Protein AF-A0A6S6TXQ0-F1 (afdb_monomer)

Foldseek 3Di:
DAEDEDDDDPVCVVVVVVVVVVVVVVVVVDDYHYDYPVVPPPPDDPPPVVVD

Sequence (52 aa):
MTDIFISYSHEDEAWKDALLAHLRVLQQHGDFSIWDDRQINVGNDWLPEIES

Mean predicted aligned error: 9.23 Å

Solvent-accessible surface area (backbone atoms only — not comparable to full-atom values): 3426 Å² total; per-residue (Å²): 128,48,76,46,76,57,88,78,56,83,90,44,46,72,57,51,52,57,49,47,58,55,49,53,60,46,42,76,78,44,78,50,49,79,50,44,78,80,73,60,51,94,88,58,84,70,70,67,76,77,73,114

Nearest PDB structures (foldseek):
  4twa-assembly1_B  TM=4.315E-01  e=2.958E+00  Plasmodium falciparum 3D7

Structure (mmCIF, N/CA/C/O backbone):
data_AF-A0A6S6TXQ0-F1
#
_entry.id   AF-A0A6S6TXQ0-F1
#
loop_
_atom_site.group_PDB
_atom_site.id
_atom_site.type_symbol
_atom_site.label_atom_id
_atom_site.label_alt_id
_atom_site.label_comp_id
_atom_site.label_asym_id
_atom_site.label_entity_id
_atom_site.label_seq_id
_atom_site.pdbx_PDB_ins_code
_atom_site.Cartn_x
_atom_site.Cartn_y
_atom_site.Cartn_z
_atom_site.occupancy
_atom_site.B_iso_or_equiv
_atom_site.auth_seq_id
_atom_site.auth_comp_id
_atom_site.auth_asym_id
_atom_site.auth_atom_id
_atom_site.pdbx_PDB_model_num
ATOM 1 N N . MET A 1 1 ? -6.865 3.044 12.683 1.00 61.97 1 MET A N 1
ATOM 2 C CA . MET A 1 1 ? -6.675 2.571 11.304 1.00 61.97 1 MET A CA 1
ATOM 3 C C . MET A 1 1 ? -5.219 2.176 11.196 1.00 61.97 1 MET A C 1
ATOM 5 O O . MET A 1 1 ? -4.379 2.962 11.618 1.00 61.97 1 MET A O 1
ATOM 9 N N . THR A 1 2 ? -4.930 0.928 10.842 1.00 77.38 2 THR A N 1
ATOM 10 C CA . THR A 1 2 ? -3.544 0.457 10.736 1.00 77.38 2 THR A CA 1
ATOM 11 C C . THR A 1 2 ? -3.140 0.520 9.276 1.00 77.38 2 THR A C 1
ATOM 13 O O . THR A 1 2 ? -3.768 -0.131 8.451 1.00 77.38 2 THR A O 1
ATOM 16 N N . ASP A 1 3 ? -2.108 1.286 8.953 1.00 81.25 3 ASP A N 1
ATOM 17 C CA . ASP A 1 3 ? -1.636 1.410 7.577 1.00 81.25 3 ASP A CA 1
ATOM 18 C C . ASP A 1 3 ? -0.366 0.577 7.400 1.00 81.25 3 ASP A C 1
ATOM 20 O O . ASP A 1 3 ? 0.608 0.718 8.142 1.00 81.25 3 ASP A O 1
ATOM 24 N N . ILE A 1 4 ? -0.404 -0.349 6.443 1.00 82.31 4 ILE A N 1
ATOM 25 C CA . ILE A 1 4 ? 0.685 -1.274 6.140 1.00 82.31 4 ILE A CA 1
ATOM 26 C C . ILE A 1 4 ? 1.341 -0.816 4.844 1.00 82.31 4 ILE A C 1
ATOM 28 O O . ILE A 1 4 ? 0.745 -0.899 3.769 1.00 82.31 4 ILE A O 1
ATOM 32 N N . PHE A 1 5 ? 2.589 -0.371 4.959 1.00 84.56 5 PHE A N 1
ATOM 33 C CA . PHE A 1 5 ? 3.435 -0.045 3.820 1.00 84.56 5 PHE A CA 1
ATOM 34 C C . PHE A 1 5 ? 4.258 -1.262 3.392 1.00 84.56 5 PHE A C 1
ATOM 36 O O . PHE A 1 5 ? 4.910 -1.897 4.227 1.00 84.56 5 PHE A O 1
ATOM 43 N N . ILE A 1 6 ? 4.258 -1.577 2.095 1.00 82.88 6 ILE A N 1
ATOM 44 C CA . ILE A 1 6 ? 5.064 -2.667 1.533 1.00 82.88 6 ILE A CA 1
ATOM 45 C C . ILE A 1 6 ? 6.245 -2.084 0.757 1.00 82.88 6 ILE A C 1
ATOM 47 O O . ILE A 1 6 ? 6.080 -1.549 -0.336 1.00 82.88 6 ILE A O 1
ATOM 51 N N . SER A 1 7 ? 7.448 -2.256 1.307 1.00 83.19 7 SER A N 1
ATOM 52 C CA . SER A 1 7 ? 8.707 -1.984 0.611 1.00 83.19 7 SER A CA 1
ATOM 53 C C . SER A 1 7 ? 9.204 -3.253 -0.076 1.00 83.19 7 SER A C 1
ATOM 55 O O . SER A 1 7 ? 9.353 -4.289 0.575 1.00 83.19 7 SER A O 1
ATOM 57 N N . TYR A 1 8 ? 9.443 -3.184 -1.383 1.00 83.62 8 TYR A N 1
ATOM 58 C CA . TYR A 1 8 ? 9.935 -4.30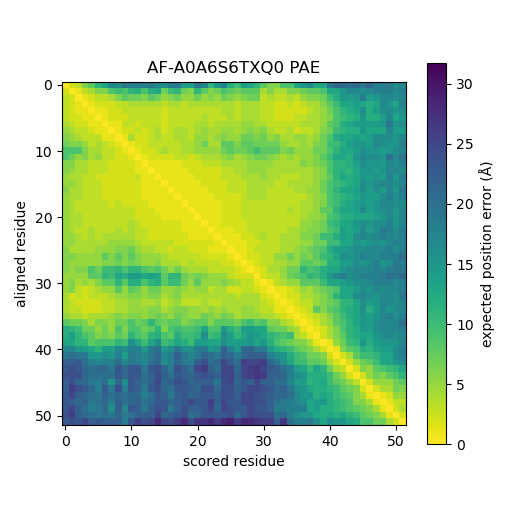0 -2.190 1.00 83.62 8 TYR A CA 1
ATOM 59 C C . TYR A 1 8 ? 10.871 -3.787 -3.287 1.00 83.62 8 TYR A C 1
ATOM 61 O O . TYR A 1 8 ? 10.774 -2.642 -3.728 1.00 83.62 8 TYR A O 1
ATOM 69 N N . SER A 1 9 ? 11.780 -4.649 -3.735 1.00 84.50 9 SER A N 1
ATOM 70 C CA . SER A 1 9 ? 12.586 -4.406 -4.932 1.00 84.50 9 SER A CA 1
ATOM 71 C C . SER A 1 9 ? 11.789 -4.788 -6.178 1.00 84.50 9 SER A C 1
ATOM 73 O O . SER A 1 9 ? 11.005 -5.732 -6.137 1.00 84.50 9 SER A O 1
ATOM 75 N N . HIS A 1 10 ? 12.031 -4.135 -7.319 1.00 79.69 10 HIS A N 1
ATOM 76 C CA . HIS A 1 10 ? 11.384 -4.512 -8.588 1.00 79.69 10 HIS A CA 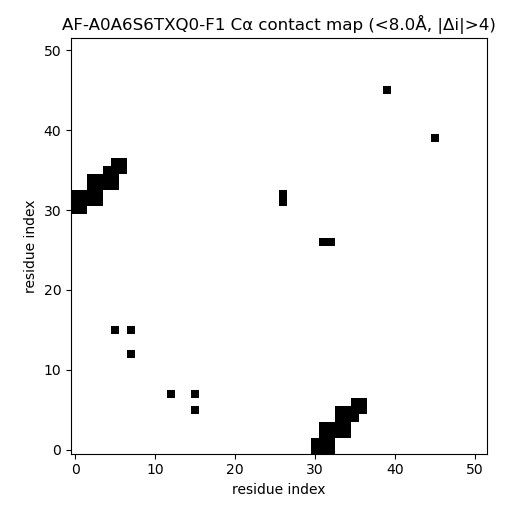1
ATOM 77 C C . HIS A 1 10 ? 11.608 -5.985 -8.971 1.00 79.69 10 HIS A C 1
ATOM 79 O O . HIS A 1 10 ? 10.750 -6.596 -9.598 1.00 79.69 10 HIS A O 1
ATOM 85 N N . GLU A 1 11 ? 12.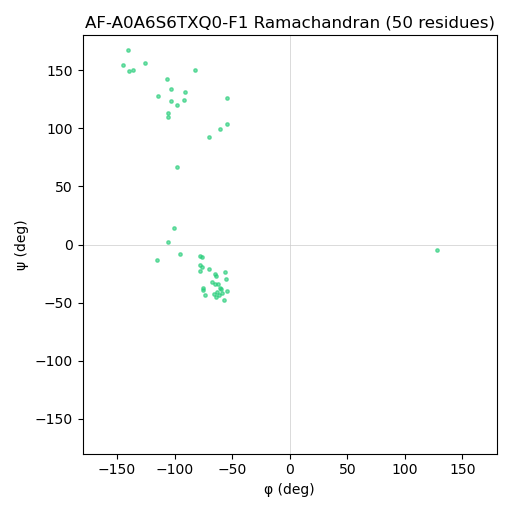733 -6.572 -8.561 1.00 86.94 11 GLU A N 1
ATOM 86 C CA . GLU A 1 11 ? 13.026 -7.997 -8.764 1.00 86.94 11 GLU A CA 1
ATOM 87 C C . GLU A 1 11 ? 12.057 -8.922 -7.999 1.00 86.94 11 GLU A C 1
ATOM 89 O O . GLU A 1 11 ? 11.792 -10.040 -8.440 1.00 86.94 11 GLU A O 1
ATOM 94 N N . ASP A 1 12 ? 11.466 -8.438 -6.904 1.00 87.06 12 ASP A N 1
ATOM 95 C CA . ASP A 1 12 ? 10.580 -9.187 -6.007 1.00 87.06 12 ASP A CA 1
ATOM 96 C C . ASP A 1 12 ? 9.089 -8.910 -6.255 1.00 87.06 12 ASP A C 1
ATOM 98 O O . ASP A 1 12 ? 8.230 -9.269 -5.446 1.00 87.06 12 ASP A O 1
ATOM 102 N N . GLU A 1 13 ? 8.742 -8.292 -7.384 1.00 85.44 13 GLU A N 1
ATOM 103 C CA . GLU A 1 13 ? 7.361 -7.937 -7.721 1.00 85.44 13 GLU A CA 1
ATOM 104 C C . GLU A 1 13 ? 6.410 -9.145 -7.669 1.00 85.44 13 GLU A C 1
ATOM 106 O O . GLU A 1 13 ? 5.310 -9.052 -7.126 1.00 85.44 13 GLU A O 1
ATOM 111 N N . ALA A 1 14 ? 6.863 -10.313 -8.136 1.00 88.94 14 ALA A N 1
ATOM 112 C CA . ALA A 1 14 ? 6.070 -11.541 -8.087 1.00 88.94 14 ALA A CA 1
ATOM 113 C C . ALA A 1 14 ? 5.737 -11.975 -6.644 1.00 88.94 14 ALA A C 1
ATOM 115 O O . ALA A 1 14 ? 4.653 -12.501 -6.378 1.00 88.94 14 ALA A O 1
ATOM 116 N N . TRP A 1 15 ? 6.650 -11.733 -5.699 1.00 89.12 15 TRP A N 1
ATOM 117 C CA . TRP A 1 15 ? 6.439 -12.018 -4.280 1.00 89.12 15 TRP A CA 1
ATOM 118 C C . TRP A 1 15 ? 5.509 -10.996 -3.636 1.00 89.12 15 TRP A C 1
ATOM 120 O O . TRP A 1 15 ? 4.643 -11.379 -2.845 1.00 89.12 15 TRP A O 1
ATOM 130 N N . LYS A 1 16 ? 5.634 -9.716 -4.012 1.00 87.06 16 LYS A N 1
ATOM 131 C CA . LYS A 1 16 ? 4.689 -8.672 -3.599 1.00 87.06 16 LYS A CA 1
ATOM 132 C C . LYS A 1 16 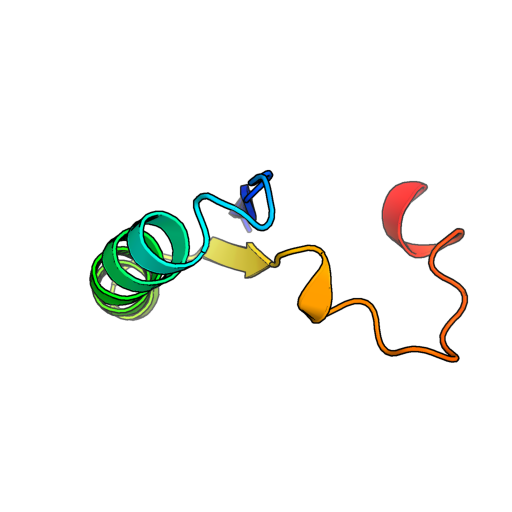? 3.269 -9.030 -4.021 1.00 87.06 16 LYS A C 1
ATOM 134 O O . LYS A 1 16 ? 2.363 -8.966 -3.195 1.00 87.06 16 LYS A O 1
ATOM 139 N N . ASP A 1 17 ? 3.070 -9.435 -5.271 1.00 87.00 17 ASP A N 1
ATOM 140 C CA . ASP A 1 17 ? 1.745 -9.779 -5.791 1.00 87.00 17 ASP A CA 1
ATOM 141 C C . ASP A 1 17 ? 1.137 -10.980 -5.062 1.00 87.00 17 ASP A C 1
ATOM 143 O O . ASP A 1 17 ? -0.041 -10.959 -4.690 1.00 87.00 17 ASP A O 1
ATOM 147 N N . ALA A 1 18 ? 1.949 -12.001 -4.773 1.00 90.50 18 ALA A N 1
ATOM 148 C CA . ALA A 1 18 ? 1.519 -13.130 -3.960 1.00 90.50 18 ALA A CA 1
ATOM 149 C C . ALA A 1 18 ? 1.125 -12.688 -2.539 1.00 90.50 18 ALA A C 1
ATOM 151 O O . ALA A 1 18 ? 0.084 -13.108 -2.031 1.00 90.50 18 ALA A O 1
ATOM 152 N N . LEU A 1 19 ? 1.908 -11.816 -1.899 1.00 88.81 19 LEU A N 1
ATOM 153 C CA . LEU A 1 19 ? 1.602 -11.280 -0.572 1.00 88.81 19 LEU A CA 1
ATOM 154 C C . LEU A 1 19 ? 0.316 -10.437 -0.586 1.00 88.81 19 LEU A C 1
ATOM 156 O O . LEU A 1 19 ? -0.556 -10.631 0.262 1.00 88.81 19 LEU A O 1
ATOM 160 N N . LEU A 1 20 ? 0.156 -9.561 -1.580 1.00 86.88 20 LEU A N 1
ATOM 161 C CA . LEU A 1 20 ? -1.036 -8.734 -1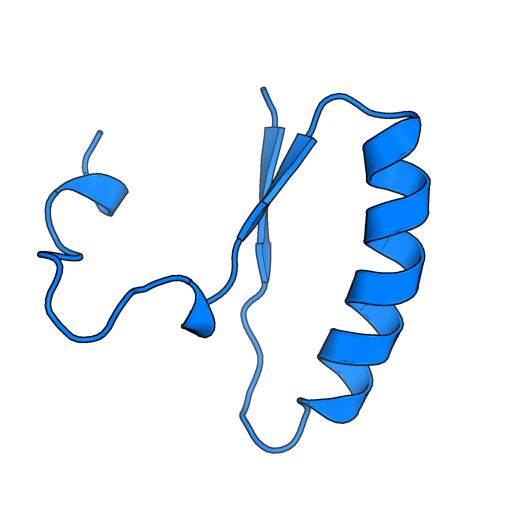.768 1.00 86.88 20 LEU A CA 1
ATOM 162 C C . LEU A 1 20 ? -2.299 -9.571 -1.952 1.00 86.88 20 LEU A C 1
ATOM 164 O O . LEU A 1 20 ? -3.344 -9.204 -1.419 1.00 86.88 20 LEU A O 1
ATOM 168 N N . ALA A 1 21 ? -2.227 -10.699 -2.662 1.00 89.19 21 ALA A N 1
ATOM 169 C CA . ALA A 1 21 ? -3.371 -11.593 -2.822 1.00 89.19 21 ALA A CA 1
ATOM 170 C C . ALA A 1 21 ? -3.895 -12.104 -1.468 1.00 89.19 21 ALA A C 1
ATOM 172 O O . ALA A 1 21 ? -5.103 -12.104 -1.236 1.00 89.19 21 ALA A O 1
ATOM 173 N N . HIS A 1 22 ? -2.996 -12.469 -0.550 1.00 88.88 22 HIS A N 1
ATOM 174 C CA . HIS A 1 22 ? -3.364 -12.914 0.797 1.00 88.88 22 HIS A CA 1
ATOM 175 C C . HIS A 1 22 ? -3.825 -11.749 1.678 1.00 88.88 22 HIS A C 1
ATOM 177 O O . HIS A 1 22 ? -4.836 -11.853 2.375 1.00 88.88 22 HIS A O 1
ATOM 183 N N . LEU A 1 23 ? -3.117 -10.618 1.626 1.00 85.62 23 LEU A N 1
ATOM 184 C CA . LEU A 1 23 ? -3.457 -9.439 2.416 1.00 85.62 23 LEU A CA 1
ATOM 185 C C . LEU A 1 23 ? -4.804 -8.834 2.008 1.00 85.62 23 LEU A C 1
ATOM 187 O O . LEU A 1 23 ? -5.531 -8.388 2.885 1.00 85.62 23 LEU A O 1
ATOM 191 N N . ARG A 1 24 ? -5.194 -8.881 0.727 1.00 83.62 24 ARG A N 1
ATOM 192 C CA . ARG A 1 24 ? -6.527 -8.451 0.265 1.00 83.62 24 ARG A CA 1
ATOM 193 C C . ARG A 1 24 ? -7.659 -9.253 0.901 1.00 83.62 24 ARG A C 1
ATOM 195 O O . ARG A 1 24 ? -8.692 -8.681 1.226 1.00 83.62 24 ARG A O 1
ATOM 202 N N . VAL A 1 25 ? -7.474 -10.559 1.103 1.00 86.50 25 VAL A N 1
ATOM 203 C CA . VAL A 1 25 ? -8.462 -11.394 1.809 1.00 86.50 25 VAL A CA 1
ATOM 204 C C . VAL A 1 25 ? -8.564 -10.964 3.270 1.00 86.50 25 VAL A C 1
ATOM 206 O O . VAL A 1 25 ? -9.659 -10.819 3.803 1.00 86.50 25 VAL A O 1
ATOM 209 N N . LEU A 1 26 ? -7.428 -10.695 3.913 1.00 82.69 26 LEU A N 1
ATOM 210 C CA . LEU A 1 26 ? -7.403 -10.200 5.289 1.00 82.69 26 LEU A CA 1
ATOM 211 C C . LEU A 1 26 ? -7.973 -8.781 5.410 1.00 82.69 26 LEU A C 1
ATOM 213 O O . LEU A 1 26 ? -8.628 -8.488 6.402 1.00 82.69 26 LEU A O 1
ATOM 217 N N . GLN A 1 27 ? -7.804 -7.937 4.394 1.00 81.69 27 GLN A N 1
ATOM 218 C CA . GLN A 1 27 ? -8.357 -6.585 4.3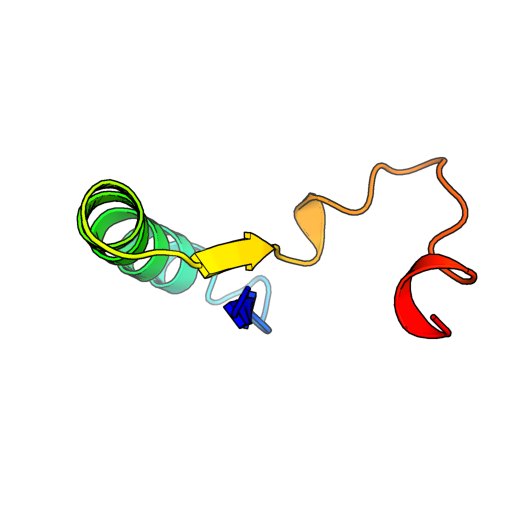30 1.00 81.69 27 GLN A CA 1
ATOM 219 C C . GLN A 1 27 ? -9.893 -6.587 4.307 1.00 81.69 27 GLN A C 1
ATOM 221 O O . GLN A 1 27 ? -10.521 -5.650 4.782 1.00 81.69 27 GLN A O 1
ATOM 226 N N . GLN A 1 28 ? -10.523 -7.654 3.802 1.00 78.88 28 GLN A N 1
ATOM 227 C CA . GLN A 1 28 ? -11.982 -7.811 3.879 1.00 78.88 28 GLN A CA 1
ATOM 228 C C . GLN A 1 28 ? -12.481 -8.090 5.304 1.00 78.88 28 GLN A C 1
ATOM 230 O O . GLN A 1 28 ? -13.659 -7.886 5.592 1.00 78.88 28 GLN A O 1
ATOM 235 N N . HIS A 1 29 ? -11.604 -8.575 6.186 1.00 80.44 29 HIS A N 1
ATOM 236 C CA . HIS A 1 29 ? -11.944 -8.994 7.546 1.00 80.44 29 HIS A CA 1
ATOM 237 C C . HIS A 1 29 ? -11.292 -8.138 8.643 1.00 80.44 29 HIS A C 1
ATOM 239 O O . HIS A 1 29 ? -11.679 -8.254 9.805 1.00 80.44 29 HIS A O 1
ATOM 245 N N . GLY A 1 30 ? -10.311 -7.305 8.297 1.00 76.50 30 GLY A N 1
ATOM 246 C CA . GLY A 1 30 ? -9.545 -6.464 9.210 1.00 76.50 30 GLY A CA 1
ATOM 247 C C . GLY A 1 30 ? -9.578 -4.997 8.799 1.00 76.50 30 GLY A C 1
ATOM 248 O O . GLY A 1 30 ? -9.793 -4.666 7.640 1.00 76.50 30 GLY A O 1
ATOM 249 N N . ASP A 1 31 ? -9.349 -4.114 9.766 1.00 81.50 31 ASP A N 1
ATOM 250 C CA . ASP A 1 31 ? -9.472 -2.664 9.588 1.00 81.50 31 ASP A CA 1
ATOM 251 C C . ASP A 1 31 ? -8.092 -2.029 9.327 1.00 81.50 31 ASP A C 1
ATOM 253 O O . ASP A 1 31 ? -7.510 -1.338 10.175 1.00 81.50 31 ASP A O 1
ATOM 257 N N . PHE A 1 32 ? -7.510 -2.365 8.171 1.00 84.62 32 PHE A N 1
ATOM 258 C CA . PHE A 1 32 ? -6.195 -1.881 7.751 1.00 84.62 32 PHE A CA 1
ATOM 259 C C . PHE A 1 32 ? -6.142 -1.525 6.262 1.00 84.62 32 PHE A C 1
ATOM 261 O O . PHE A 1 32 ? -6.817 -2.130 5.427 1.00 84.62 32 PHE A O 1
ATOM 268 N N . SER A 1 33 ? -5.307 -0.549 5.921 1.00 80.81 33 SER A N 1
ATOM 269 C CA . SER A 1 33 ? -5.073 -0.121 4.539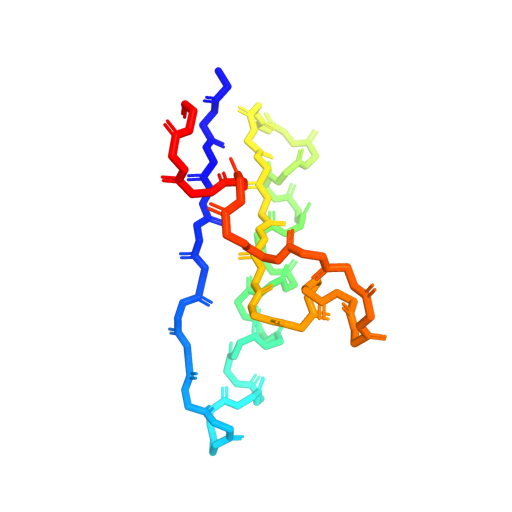 1.00 80.81 33 SER A CA 1
ATOM 270 C C . SER A 1 33 ? -3.701 -0.599 4.085 1.00 80.81 33 SER A C 1
ATOM 272 O O . SER A 1 33 ? -2.750 -0.599 4.865 1.00 80.81 33 SER A O 1
ATOM 274 N N . ILE A 1 34 ? -3.587 -1.018 2.826 1.00 81.81 34 ILE A N 1
ATOM 275 C CA . I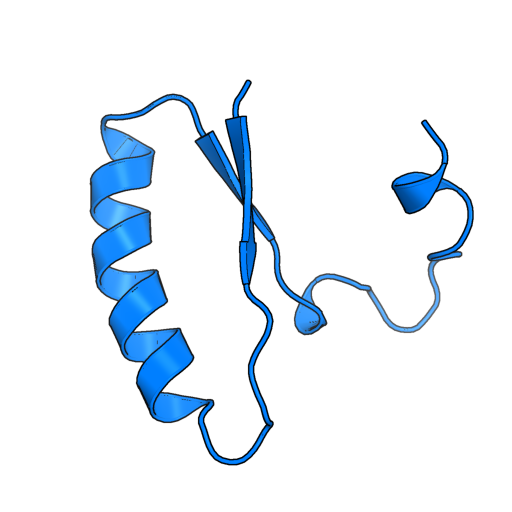LE A 1 34 ? -2.315 -1.439 2.234 1.00 81.81 34 ILE A CA 1
ATOM 276 C C . ILE A 1 34 ? -1.960 -0.453 1.135 1.00 81.81 34 ILE A C 1
ATOM 278 O O . ILE A 1 34 ? -2.766 -0.232 0.227 1.00 81.81 34 ILE A O 1
ATOM 282 N N . TRP A 1 35 ? -0.749 0.083 1.202 1.00 80.19 35 TRP A N 1
ATOM 283 C CA . TRP A 1 35 ? -0.214 0.984 0.193 1.00 80.19 35 TRP A CA 1
ATOM 284 C C . TRP A 1 35 ? 1.237 0.620 -0.131 1.00 80.19 35 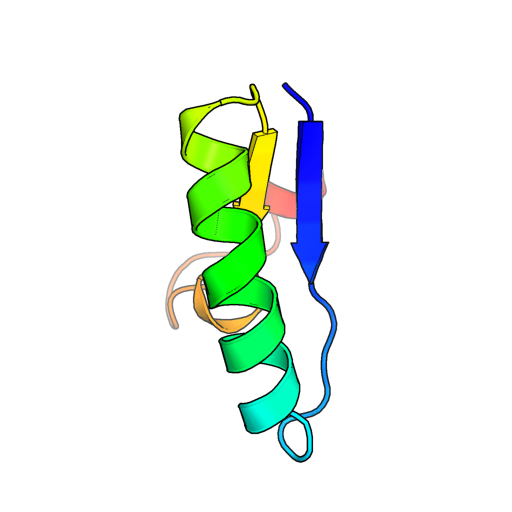TRP A C 1
ATOM 286 O O . TRP A 1 35 ? 1.965 0.039 0.679 1.00 80.19 35 TRP A O 1
ATOM 296 N N . ASP A 1 36 ? 1.628 0.898 -1.368 1.00 79.56 36 ASP A N 1
ATOM 297 C CA . ASP A 1 36 ? 2.944 0.583 -1.914 1.00 79.56 36 ASP A CA 1
ATOM 298 C C . ASP A 1 36 ? 3.434 1.725 -2.808 1.00 79.56 36 ASP A C 1
ATOM 300 O O . ASP A 1 36 ? 2.660 2.613 -3.170 1.00 79.56 36 ASP A O 1
ATOM 304 N N . ASP A 1 37 ? 4.717 1.701 -3.168 1.00 71.69 37 ASP A N 1
ATOM 305 C CA . ASP A 1 37 ? 5.373 2.766 -3.935 1.00 71.69 37 ASP A CA 1
ATOM 306 C C . ASP A 1 37 ? 4.680 3.077 -5.277 1.00 71.69 37 ASP A C 1
ATOM 308 O O . ASP A 1 37 ? 4.764 4.203 -5.759 1.00 71.69 37 ASP A O 1
ATOM 312 N N . ARG A 1 38 ? 3.927 2.128 -5.856 1.00 65.25 38 ARG A N 1
ATOM 313 C CA . ARG A 1 38 ? 3.200 2.329 -7.124 1.00 65.25 38 ARG A CA 1
ATOM 314 C C . ARG A 1 38 ? 1.912 3.122 -6.994 1.00 65.25 38 ARG A C 1
ATOM 316 O O . ARG A 1 38 ? 1.380 3.570 -8.008 1.00 65.25 38 ARG A O 1
ATOM 323 N N . GLN A 1 39 ? 1.373 3.253 -5.785 1.00 63.25 39 GLN A N 1
ATOM 324 C CA . GLN A 1 39 ? 0.204 4.101 -5.541 1.00 63.25 39 GLN A CA 1
ATOM 325 C C . GLN A 1 39 ? 0.583 5.585 -5.472 1.00 63.25 39 GLN A C 1
ATOM 327 O O . GLN A 1 39 ? -0.299 6.441 -5.544 1.00 63.25 39 GLN A O 1
ATOM 332 N N . ILE A 1 40 ? 1.884 5.893 -5.429 1.00 59.88 40 ILE A N 1
ATOM 333 C CA . ILE A 1 40 ? 2.404 7.236 -5.657 1.00 59.88 40 ILE A CA 1
ATOM 334 C C . ILE A 1 40 ? 2.215 7.541 -7.147 1.00 59.88 40 ILE A C 1
ATOM 336 O O . ILE A 1 40 ? 3.028 7.185 -8.001 1.00 59.88 40 ILE A O 1
ATOM 340 N N . ASN A 1 41 ? 1.080 8.159 -7.477 1.00 46.81 41 ASN A N 1
ATOM 341 C CA . ASN A 1 41 ? 0.786 8.614 -8.830 1.00 46.81 41 ASN A CA 1
ATOM 342 C C . ASN A 1 41 ? 1.918 9.528 -9.314 1.00 46.81 41 ASN A C 1
ATOM 344 O O . ASN A 1 41 ? 2.240 10.529 -8.670 1.00 46.81 41 ASN A O 1
ATOM 348 N N . VAL A 1 42 ? 2.496 9.208 -10.474 1.00 44.84 42 VAL A N 1
ATOM 349 C CA . VAL A 1 42 ? 3.477 10.065 -11.148 1.00 44.84 42 VAL A CA 1
ATOM 350 C C . VAL A 1 42 ? 2.795 11.397 -11.467 1.00 44.84 42 VAL A C 1
ATOM 352 O O . VAL A 1 42 ? 2.036 11.500 -12.428 1.00 44.84 42 VAL A O 1
ATOM 355 N N . GLY A 1 43 ? 3.035 12.405 -10.625 1.00 48.31 43 GLY A N 1
ATOM 356 C CA . GLY A 1 43 ? 2.440 13.738 -10.741 1.00 48.31 43 GLY A CA 1
ATOM 357 C C . GLY A 1 43 ? 1.754 14.279 -9.484 1.00 48.31 43 GLY A C 1
ATOM 358 O O . GLY A 1 43 ? 1.357 15.441 -9.506 1.00 48.31 43 GLY A O 1
ATOM 359 N N . ASN A 1 44 ? 1.640 13.507 -8.398 1.00 49.09 44 ASN A N 1
ATOM 360 C CA . ASN A 1 44 ? 1.193 14.032 -7.106 1.00 49.09 44 ASN A CA 1
ATOM 361 C C . ASN A 1 44 ? 2.379 14.221 -6.150 1.00 49.09 44 ASN A C 1
ATOM 363 O O . ASN A 1 44 ? 3.248 13.357 -6.046 1.00 49.09 44 ASN A O 1
ATOM 367 N N . ASP A 1 45 ? 2.416 15.385 -5.492 1.00 49.41 45 ASP A N 1
ATOM 368 C CA . ASP A 1 45 ? 3.395 15.737 -4.463 1.00 49.41 45 ASP A CA 1
ATOM 369 C C . ASP A 1 45 ? 3.382 14.665 -3.364 1.00 49.41 45 ASP A C 1
ATOM 371 O O . ASP A 1 45 ? 2.467 14.606 -2.554 1.00 49.41 45 ASP A O 1
ATOM 375 N N . TRP A 1 46 ? 4.398 13.804 -3.369 1.00 53.50 46 TRP A N 1
ATOM 376 C CA . TRP A 1 46 ? 4.626 12.709 -2.419 1.00 53.50 46 TRP A CA 1
ATOM 377 C C . TRP A 1 46 ? 5.153 13.204 -1.061 1.00 53.50 46 TRP A C 1
ATOM 379 O O . TRP A 1 46 ? 5.237 12.438 -0.110 1.00 53.50 46 TRP A O 1
ATOM 389 N N . LEU A 1 47 ? 5.536 14.481 -0.970 1.00 52.62 47 LEU A N 1
ATOM 390 C CA . LEU A 1 47 ? 6.165 15.083 0.206 1.00 52.62 47 LEU A CA 1
ATOM 391 C C . LEU A 1 47 ? 5.201 15.372 1.383 1.00 52.62 47 LEU A C 1
ATOM 393 O O . LEU A 1 47 ? 5.607 15.158 2.520 1.00 52.62 47 LEU A O 1
ATOM 397 N N . PRO A 1 48 ? 3.939 15.808 1.180 1.00 55.16 48 PRO A N 1
ATOM 398 C CA . PRO A 1 48 ? 3.020 16.101 2.282 1.00 55.16 48 PRO A CA 1
ATOM 399 C C . PRO A 1 48 ? 2.390 14.854 2.923 1.00 55.16 48 PRO A C 1
ATOM 401 O O . PRO A 1 48 ? 1.951 14.927 4.066 1.00 55.16 48 PRO A O 1
ATOM 404 N N . GLU A 1 49 ? 2.312 13.720 2.216 1.00 52.06 49 GLU A N 1
ATOM 405 C CA . GLU A 1 49 ? 1.633 12.505 2.714 1.00 52.06 49 GLU A CA 1
ATOM 406 C C . GLU A 1 49 ? 2.452 11.728 3.756 1.00 52.06 49 GLU A C 1
ATOM 408 O O . GLU A 1 49 ? 1.889 10.962 4.531 1.00 52.06 49 GLU A O 1
ATOM 413 N N . ILE A 1 50 ? 3.768 11.948 3.811 1.00 53.97 50 ILE A N 1
ATOM 414 C CA . ILE A 1 50 ? 4.681 11.305 4.773 1.00 53.97 50 ILE A CA 1
ATOM 415 C C . ILE A 1 50 ? 4.937 12.155 6.027 1.00 53.97 50 ILE A C 1
ATOM 417 O O . ILE A 1 50 ? 5.566 11.666 6.964 1.00 53.97 50 ILE A O 1
ATOM 421 N N . GLU A 1 51 ? 4.473 13.409 6.058 1.00 50.59 51 GLU A N 1
ATOM 422 C CA . GLU A 1 51 ? 4.713 14.351 7.165 1.00 50.59 51 GLU A CA 1
ATOM 423 C C . GLU A 1 51 ? 3.495 14.603 8.083 1.00 50.59 51 GLU A C 1
ATOM 425 O O . GLU A 1 51 ? 3.627 15.388 9.025 1.00 50.59 51 GLU A O 1
ATOM 430 N N . SER A 1 52 ? 2.334 13.959 7.872 1.00 43.06 52 SER A N 1
ATOM 431 C CA . SER A 1 52 ? 1.130 14.190 8.702 1.00 43.06 52 SER A CA 1
ATOM 432 C C . SER A 1 52 ? 0.832 13.121 9.748 1.00 43.06 52 SER A C 1
ATOM 434 O O . SER A 1 52 ? 1.082 11.923 9.507 1.00 43.06 52 SER A O 1
#

Radius of gyration: 12.48 Å; Cα contacts (8 Å, |Δi|>4): 29; chains: 1; bounding box: 25×29×22 Å

pLDDT: mean 74.25, std 14.92, range [43.06, 90.5]

Organism: NCBI:txid298394

Secondary structure (DSSP, 8-state):
-EEEEE---GGGHHHHHHHHHHHHHHHTTSSEEEEEGGGS-TTS-SSSTT--

InterPro domains:
  IPR000157 Toll/interleukin-1 receptor homology (TIR) domain [PF13676] (4-51)
  IPR035897 Toll/interleukin-1 receptor homology (TIR) domain superfamily [G3DSA:3.40.50.10140] (2-52)
  IPR035897 Toll/interleukin-1 receptor homology (TIR) domain superfamily [SSF52200] (2-51)